Protein AF-A0A7G2K1K6-F1 (afdb_monomer)

Mean predicted aligned error: 8.51 Å

Radius of gyration: 20.24 Å; Cα contacts (8 Å, |Δi|>4): 114; chains: 1; bounding box: 47×34×59 Å

pLDDT: mean 81.49, std 9.62, range [53.06, 93.56]

InterPro domains:
  IPR000274 Adenylate cyclase, class-I [PTHR38760] (1-144)
  IPR060002 Adenylate cyclase, class-I, second domain [PF01295] (1-91)
  IPR060066 Adenylate cyclase, class-I, third domain [PF26690] (98-144)

Foldseek 3Di:
DVVVVVVVCVVVVHDPVNVVVQVCQQVDALQVLVVVVVVVLVVLVVVLVVLVVVCVVVVVPDPVVVVVSVVSVCVSCVLQPDDAVDDNDRDCVRYVDRDAPDWDKDADDPDPPDDGFIFIFRDDPVPVDDDPVRTRDTDRYPHD

Structure (mmCIF, N/CA/C/O backbone):
data_AF-A0A7G2K1K6-F1
#
_entry.id   AF-A0A7G2K1K6-F1
#
loop_
_atom_site.group_PDB
_atom_site.id
_atom_site.type_symbol
_atom_site.label_atom_id
_atom_site.label_alt_id
_atom_site.label_comp_id
_atom_site.label_asym_id
_atom_site.label_entity_id
_atom_site.label_seq_id
_atom_site.pdbx_PDB_ins_code
_atom_site.Cartn_x
_atom_site.Cartn_y
_atom_site.Cartn_z
_atom_site.occupancy
_atom_site.B_iso_or_equiv
_atom_site.auth_seq_id
_atom_site.auth_comp_id
_atom_site.auth_asym_id
_atom_site.auth_atom_id
_atom_site.pdbx_PDB_model_num
ATOM 1 N N . ARG A 1 1 ? -25.237 -14.132 -0.975 1.00 63.19 1 ARG A N 1
ATOM 2 C CA . ARG A 1 1 ? -23.994 -13.482 -0.482 1.00 63.19 1 ARG A CA 1
ATOM 3 C C . ARG A 1 1 ? -23.604 -12.259 -1.319 1.00 63.19 1 ARG A C 1
ATOM 5 O O . ARG A 1 1 ? -23.509 -11.195 -0.736 1.00 63.19 1 ARG A O 1
ATOM 12 N N . ILE A 1 2 ? -23.449 -12.372 -2.646 1.00 77.50 2 ILE A N 1
ATOM 13 C CA . ILE A 1 2 ? -23.072 -11.241 -3.529 1.00 77.50 2 ILE A CA 1
ATOM 14 C C . ILE A 1 2 ? -24.100 -10.099 -3.474 1.00 77.50 2 ILE A C 1
ATOM 16 O O . ILE A 1 2 ? -23.746 -8.984 -3.119 1.00 77.50 2 ILE A O 1
ATOM 20 N N . ARG A 1 3 ? -25.388 -10.418 -3.652 1.00 80.31 3 ARG A N 1
ATOM 21 C CA . ARG A 1 3 ? -26.494 -9.444 -3.599 1.00 80.31 3 ARG A CA 1
ATOM 22 C C . ARG A 1 3 ? -26.581 -8.649 -2.288 1.00 80.31 3 ARG A C 1
ATOM 24 O O . ARG A 1 3 ? -26.998 -7.504 -2.288 1.00 80.31 3 ARG A 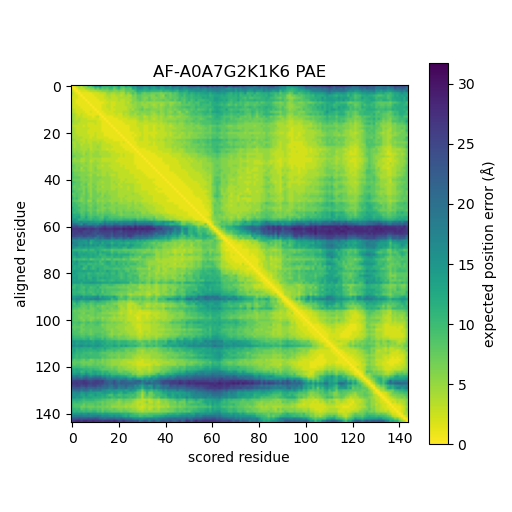O 1
ATOM 31 N N . TYR A 1 4 ? -26.171 -9.251 -1.170 1.00 88.81 4 TYR A N 1
ATOM 32 C CA . TYR A 1 4 ? -26.152 -8.572 0.129 1.00 88.81 4 TYR A CA 1
ATOM 33 C C . TYR A 1 4 ? -24.980 -7.589 0.242 1.00 88.81 4 TYR A C 1
ATOM 35 O O . TYR A 1 4 ? -25.144 -6.499 0.772 1.00 88.81 4 TYR A O 1
ATOM 43 N N . MET A 1 5 ? -23.808 -7.937 -0.304 1.00 86.19 5 MET A N 1
ATOM 44 C CA . MET A 1 5 ? -22.678 -7.002 -0.355 1.00 86.19 5 MET A CA 1
ATOM 45 C C . MET A 1 5 ? -22.938 -5.829 -1.303 1.00 86.19 5 MET A C 1
ATOM 47 O O . MET A 1 5 ? -22.471 -4.732 -1.032 1.00 86.19 5 MET A O 1
ATOM 51 N N . GLU A 1 6 ? -23.691 -6.039 -2.384 1.00 86.94 6 GLU A N 1
ATOM 52 C CA . GLU A 1 6 ? -24.106 -4.957 -3.287 1.00 86.94 6 GLU A CA 1
ATOM 53 C C . GLU A 1 6 ? -25.027 -3.954 -2.586 1.00 86.94 6 GLU A C 1
ATOM 55 O O . GLU A 1 6 ? -24.816 -2.752 -2.720 1.00 86.94 6 GLU A O 1
ATOM 60 N N . ILE A 1 7 ? -25.988 -4.440 -1.791 1.00 90.50 7 ILE A N 1
ATOM 61 C CA . ILE A 1 7 ? -26.863 -3.586 -0.974 1.00 90.50 7 ILE A CA 1
ATOM 62 C C . ILE A 1 7 ? -26.030 -2.778 0.028 1.00 90.50 7 ILE A C 1
ATOM 64 O O . ILE A 1 7 ? -26.131 -1.556 0.052 1.00 90.50 7 ILE A O 1
ATOM 68 N N . LEU A 1 8 ? -25.141 -3.430 0.787 1.00 91.81 8 LEU A N 1
ATOM 69 C CA . LEU A 1 8 ? -24.273 -2.731 1.744 1.00 91.81 8 LEU A CA 1
ATOM 70 C C . LEU A 1 8 ? -23.366 -1.694 1.070 1.00 91.81 8 LEU A C 1
ATOM 72 O O . LEU A 1 8 ? -23.187 -0.600 1.593 1.00 91.81 8 LEU A O 1
ATOM 76 N N . ALA A 1 9 ? -22.804 -2.010 -0.1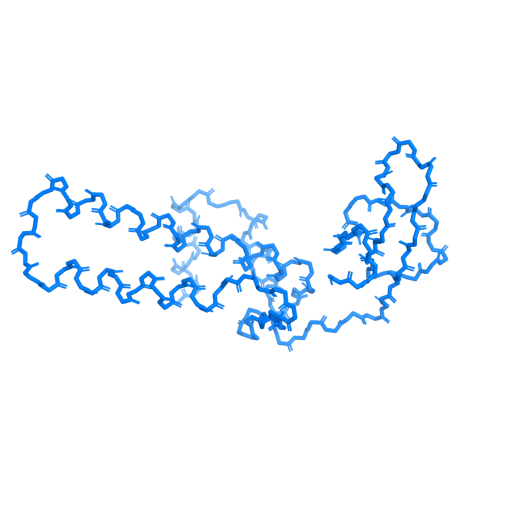00 1.00 91.00 9 ALA A N 1
ATOM 77 C CA . ALA A 1 9 ? -21.971 -1.067 -0.841 1.00 91.00 9 ALA A CA 1
ATOM 78 C C . ALA A 1 9 ? -22.765 0.177 -1.273 1.00 91.00 9 ALA A C 1
ATOM 80 O O . ALA A 1 9 ? -22.235 1.286 -1.221 1.00 91.00 9 ALA A O 1
ATOM 81 N N . GLN A 1 10 ? -24.036 0.008 -1.653 1.00 89.94 10 GLN A N 1
ATOM 82 C CA . GLN A 1 10 ? -24.931 1.129 -1.947 1.00 89.94 10 GLN A CA 1
ATOM 83 C C . GLN A 1 10 ? -25.258 1.942 -0.690 1.00 89.94 10 GL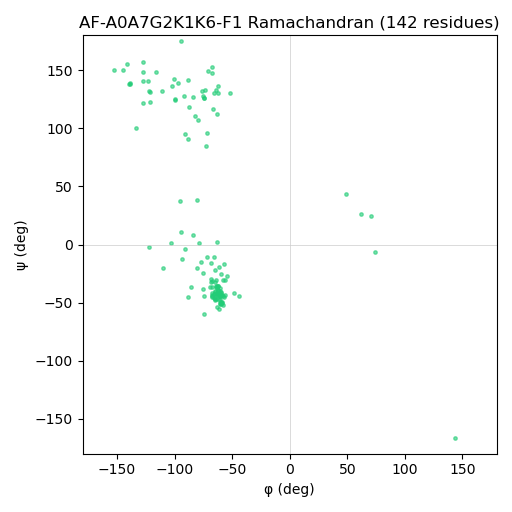N A C 1
ATOM 85 O O . GLN A 1 10 ? -25.171 3.166 -0.729 1.00 89.94 10 GLN A O 1
ATOM 90 N N . GLU A 1 11 ? -25.568 1.284 0.430 1.00 93.56 11 GLU A N 1
ATOM 91 C CA . GLU A 1 11 ? -25.843 1.949 1.713 1.00 93.56 11 GLU A CA 1
ATOM 92 C C . GLU A 1 11 ? -24.635 2.742 2.237 1.00 93.56 11 GLU A C 1
ATOM 94 O O . GLU A 1 11 ? -24.796 3.827 2.792 1.00 93.56 11 GLU A O 1
ATOM 99 N N . TRP A 1 12 ? -23.414 2.250 2.013 1.00 92.00 12 TRP A N 1
ATOM 100 C CA . TRP A 1 12 ? -22.171 2.959 2.340 1.00 92.00 12 TRP A CA 1
ATOM 101 C C . TRP A 1 12 ? -21.789 4.046 1.327 1.00 92.00 12 TRP A C 1
ATOM 103 O O . TRP A 1 12 ? -20.744 4.681 1.478 1.00 92.00 12 TRP A O 1
ATOM 113 N N . GLY A 1 13 ? -22.605 4.267 0.292 1.00 93.38 13 GLY A N 1
ATOM 114 C CA . GLY A 1 13 ? -22.387 5.309 -0.710 1.00 93.38 13 GLY A CA 1
ATOM 115 C C . GLY A 1 13 ? -21.214 5.033 -1.652 1.00 93.38 13 GLY A C 1
ATOM 116 O O . GLY A 1 13 ? -20.624 5.968 -2.194 1.00 93.38 13 GLY A O 1
ATOM 117 N N . TRP A 1 14 ? -20.828 3.770 -1.847 1.00 93.38 14 TRP A N 1
ATOM 118 C CA . TRP A 1 14 ? -19.743 3.437 -2.766 1.00 93.38 14 TRP A CA 1
ATOM 119 C C . TRP A 1 14 ? -20.196 3.592 -4.215 1.00 93.38 14 TRP A C 1
ATOM 121 O O . TRP A 1 14 ? -21.244 3.089 -4.621 1.00 93.38 14 TRP A O 1
ATOM 131 N N . SER A 1 15 ? -19.368 4.249 -5.029 1.00 93.06 15 SER A N 1
ATOM 132 C CA . SER A 1 15 ? -19.635 4.365 -6.461 1.00 93.06 15 SER A CA 1
ATOM 133 C C . SER A 1 15 ? -19.513 3.006 -7.159 1.00 93.06 15 SER A C 1
ATOM 135 O O . SER A 1 15 ? -18.741 2.127 -6.756 1.00 93.06 15 SER A O 1
ATOM 137 N N . ALA A 1 16 ? -20.235 2.846 -8.270 1.00 89.62 16 ALA A N 1
ATOM 138 C CA . ALA A 1 16 ? -20.123 1.658 -9.117 1.00 89.62 16 ALA A CA 1
ATOM 139 C C . ALA A 1 16 ? -18.683 1.436 -9.622 1.00 89.62 16 ALA A C 1
ATOM 141 O O . ALA A 1 16 ? -18.250 0.297 -9.800 1.00 89.62 16 ALA A O 1
ATOM 142 N N . GLU A 1 17 ? -17.923 2.515 -9.815 1.00 91.00 17 GLU A N 1
ATOM 143 C CA . GLU A 1 17 ? -16.511 2.483 -10.204 1.00 91.00 17 GLU A CA 1
ATOM 144 C C . GLU A 1 17 ? -15.638 1.873 -9.106 1.00 91.00 17 GLU A C 1
ATOM 146 O O . GLU A 1 17 ? -14.844 0.975 -9.395 1.00 91.00 17 GLU A O 1
ATOM 151 N N . THR A 1 18 ? -15.838 2.283 -7.849 1.00 90.00 18 THR A N 1
ATOM 152 C CA . THR A 1 18 ? -15.151 1.710 -6.684 1.00 90.00 18 THR A CA 1
ATOM 153 C C . THR A 1 18 ? -15.454 0.224 -6.561 1.00 90.00 18 THR A C 1
ATOM 155 O O . THR A 1 18 ? -14.535 -0.589 -6.486 1.00 90.00 18 THR A O 1
ATOM 158 N N . VAL A 1 19 ? -16.730 -0.166 -6.629 1.00 90.81 19 VAL A N 1
ATOM 159 C CA . VAL A 1 19 ? -17.128 -1.582 -6.553 1.00 90.81 19 VAL A CA 1
ATOM 160 C C . VAL A 1 19 ? -16.500 -2.389 -7.693 1.00 90.81 19 VAL A C 1
ATOM 162 O O . VAL A 1 19 ? -15.933 -3.458 -7.466 1.00 90.81 19 VAL A O 1
ATOM 165 N N . LYS A 1 20 ? -16.518 -1.864 -8.923 1.00 91.00 20 LYS A N 1
ATOM 166 C CA . LYS A 1 20 ? -15.885 -2.504 -10.085 1.00 91.00 20 LYS A CA 1
ATOM 167 C C . LYS A 1 20 ? -14.370 -2.640 -9.916 1.00 91.00 20 LYS A C 1
ATOM 169 O O . LYS A 1 20 ? -13.812 -3.666 -10.306 1.00 91.00 20 LYS A O 1
ATOM 174 N N . HIS A 1 21 ? -13.702 -1.636 -9.352 1.00 90.00 21 HIS A N 1
ATOM 175 C CA . HIS A 1 21 ? -12.271 -1.679 -9.056 1.00 90.00 21 HIS A CA 1
ATOM 176 C C . HIS A 1 21 ? -11.943 -2.738 -7.992 1.00 90.00 21 HIS A C 1
ATOM 178 O O . HIS A 1 21 ? -11.049 -3.558 -8.206 1.00 90.00 21 HIS A O 1
ATOM 184 N N . LEU A 1 22 ? -12.705 -2.778 -6.895 1.00 88.94 22 LEU A N 1
ATOM 185 C CA . LEU A 1 22 ? -12.562 -3.760 -5.814 1.00 88.94 22 LEU A CA 1
ATOM 186 C C . LEU A 1 22 ? -12.859 -5.189 -6.280 1.00 88.94 22 LEU A C 1
ATOM 188 O O . LEU A 1 22 ? -12.159 -6.120 -5.899 1.00 88.94 22 LEU A O 1
ATOM 192 N N . ASN A 1 23 ? -13.819 -5.387 -7.181 1.00 90.25 23 ASN A N 1
ATOM 193 C CA . ASN A 1 23 ? -14.076 -6.706 -7.768 1.00 90.25 23 ASN A CA 1
ATOM 194 C C . ASN A 1 23 ? -12.903 -7.217 -8.623 1.00 90.25 23 ASN A C 1
ATOM 196 O O . ASN A 1 23 ? -12.752 -8.424 -8.807 1.00 90.25 23 ASN A O 1
ATOM 200 N N . LYS A 1 24 ? -12.029 -6.325 -9.106 1.00 90.56 24 LYS A N 1
ATOM 201 C CA . LYS A 1 24 ? -10.791 -6.689 -9.811 1.00 90.56 24 LYS A CA 1
ATOM 202 C C . LYS A 1 24 ? -9.621 -7.001 -8.873 1.00 90.56 24 LYS A C 1
ATOM 204 O O . LYS A 1 24 ? -8.518 -7.217 -9.372 1.00 90.56 24 LYS A O 1
ATOM 209 N N . ARG A 1 25 ? -9.844 -7.084 -7.555 1.00 89.81 25 ARG A N 1
ATOM 210 C CA . ARG A 1 25 ? -8.817 -7.395 -6.545 1.00 89.81 25 ARG A CA 1
ATOM 211 C C . ARG A 1 25 ? -7.871 -8.549 -6.920 1.00 89.81 25 ARG A C 1
ATOM 213 O O . ARG A 1 25 ? -6.666 -8.357 -6.786 1.00 89.81 25 ARG A O 1
ATOM 220 N N . PRO A 1 26 ? -8.335 -9.702 -7.454 1.00 88.31 26 PRO A N 1
ATOM 221 C CA . PRO A 1 26 ? -7.434 -10.796 -7.845 1.00 88.31 26 PRO A CA 1
ATOM 222 C C . PRO A 1 26 ? -6.419 -10.436 -8.942 1.00 88.31 26 PRO A C 1
ATOM 224 O O . PRO A 1 26 ? -5.423 -11.134 -9.105 1.00 88.31 26 PRO A O 1
ATOM 227 N N . PHE A 1 27 ? -6.676 -9.367 -9.698 1.00 88.62 27 PHE A N 1
ATOM 228 C CA . PHE A 1 27 ? -5.829 -8.876 -10.786 1.00 88.62 27 PHE A CA 1
ATOM 229 C C . PHE A 1 27 ? -5.006 -7.648 -10.390 1.00 88.62 27 PHE A C 1
ATOM 231 O O . PHE A 1 27 ? -4.293 -7.092 -11.227 1.00 88.62 27 PHE A O 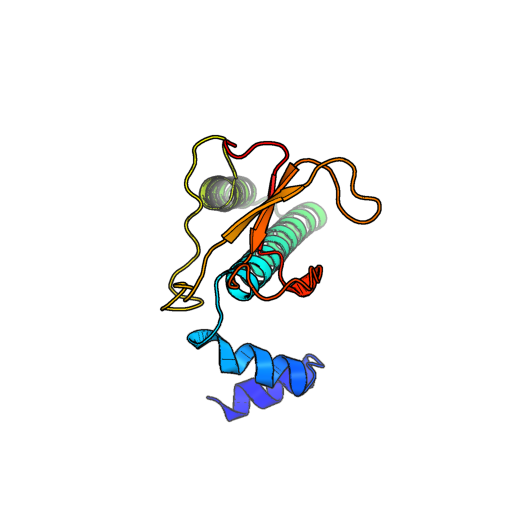1
ATOM 238 N N . TRP A 1 28 ? -5.112 -7.185 -9.142 1.00 90.62 28 TRP A N 1
ATOM 239 C CA . TRP A 1 28 ? -4.328 -6.050 -8.680 1.00 90.62 28 TRP A CA 1
ATOM 240 C C . TRP A 1 28 ? -2.838 -6.376 -8.696 1.00 90.62 28 TRP A C 1
ATOM 242 O O . TRP A 1 28 ? -2.401 -7.420 -8.204 1.00 90.62 28 TRP A O 1
ATOM 252 N N . LYS A 1 29 ? -2.074 -5.439 -9.256 1.00 89.44 29 LYS A N 1
ATOM 253 C CA . LYS A 1 29 ? -0.614 -5.454 -9.288 1.00 89.44 29 LYS A CA 1
ATOM 254 C C . LYS A 1 29 ? -0.024 -4.666 -8.126 1.00 89.44 29 LYS A C 1
ATOM 256 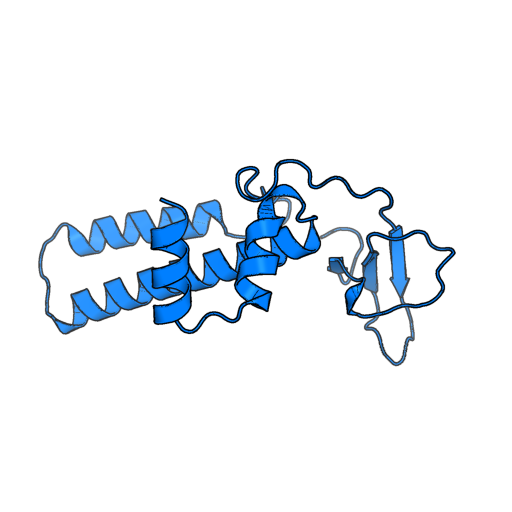O O . LYS A 1 29 ? -0.762 -4.056 -7.350 1.00 89.44 29 LYS A O 1
ATOM 261 N N . ILE A 1 30 ? 1.303 -4.694 -8.006 1.00 87.31 30 ILE A N 1
ATOM 262 C CA . ILE A 1 30 ? 2.041 -4.234 -6.824 1.00 87.31 30 ILE A CA 1
ATOM 263 C C . ILE A 1 30 ? 1.597 -2.852 -6.338 1.00 87.31 30 ILE A C 1
ATOM 265 O O . ILE A 1 30 ? 1.385 -2.671 -5.145 1.00 87.31 30 ILE A O 1
ATOM 269 N N . LYS A 1 31 ? 1.368 -1.908 -7.257 1.00 86.88 31 LYS A N 1
ATOM 270 C CA . LYS A 1 31 ? 0.926 -0.552 -6.927 1.00 86.88 31 LYS A CA 1
ATOM 271 C C . LYS A 1 31 ? -0.436 -0.531 -6.227 1.00 86.88 31 LYS A C 1
ATOM 273 O O . LYS A 1 31 ? -0.539 -0.041 -5.109 1.00 86.88 31 LYS A O 1
ATOM 278 N N . ALA A 1 32 ? -1.457 -1.121 -6.848 1.00 87.38 32 ALA A N 1
ATOM 279 C CA . ALA A 1 32 ? -2.802 -1.176 -6.276 1.00 87.38 32 ALA A CA 1
ATOM 280 C C . ALA A 1 32 ? -2.823 -1.959 -4.954 1.00 87.38 32 ALA A C 1
ATOM 282 O O . ALA A 1 32 ? -3.551 -1.601 -4.031 1.00 87.38 32 ALA A O 1
ATOM 283 N N . VAL A 1 33 ? -2.009 -3.013 -4.837 1.00 89.12 33 VAL A N 1
ATOM 284 C CA . VAL A 1 33 ? -1.892 -3.785 -3.594 1.00 89.12 33 VAL A CA 1
ATOM 285 C C . VAL A 1 33 ? -1.237 -2.968 -2.483 1.00 89.12 33 VAL A C 1
ATOM 287 O O . VAL A 1 33 ? -1.754 -2.998 -1.371 1.00 89.12 33 VAL A O 1
ATOM 290 N N . LYS A 1 34 ? -0.165 -2.216 -2.769 1.00 86.31 34 LYS A N 1
ATOM 291 C CA . LYS A 1 34 ? 0.470 -1.300 -1.807 1.00 86.31 34 LYS A CA 1
ATOM 292 C C . LYS A 1 34 ? -0.511 -0.225 -1.333 1.00 86.31 34 LYS A C 1
ATOM 294 O O . LYS A 1 34 ? -0.747 -0.106 -0.139 1.00 86.31 34 LYS A O 1
ATOM 299 N N . GLU A 1 35 ? -1.172 0.467 -2.260 1.00 86.00 35 GLU A N 1
ATOM 300 C CA . GLU A 1 35 ? -2.154 1.509 -1.927 1.00 86.00 35 GLU A CA 1
ATOM 301 C C . GLU A 1 35 ? -3.296 0.968 -1.050 1.00 86.00 35 GLU A C 1
ATOM 303 O O . GLU A 1 35 ? -3.670 1.575 -0.045 1.00 86.00 35 GLU A O 1
ATOM 308 N N . ASN A 1 36 ? -3.840 -0.206 -1.389 1.00 87.00 36 ASN A N 1
ATOM 309 C CA . ASN A 1 36 ? -4.893 -0.828 -0.587 1.00 87.00 36 ASN A CA 1
ATOM 310 C C . ASN A 1 36 ? -4.382 -1.334 0.766 1.00 87.00 36 ASN A C 1
ATOM 312 O O . ASN A 1 36 ? -5.101 -1.224 1.758 1.00 87.00 36 ASN A O 1
ATOM 316 N N . HIS A 1 37 ? -3.159 -1.864 0.826 1.00 85.00 37 HIS A N 1
ATOM 317 C CA . HIS A 1 37 ? -2.525 -2.260 2.079 1.00 85.00 37 HIS A CA 1
ATOM 318 C C . HIS A 1 37 ? -2.408 -1.063 3.029 1.00 85.00 37 HIS A C 1
ATOM 320 O O . HIS A 1 37 ? -2.886 -1.140 4.160 1.00 85.00 37 HIS A O 1
ATOM 326 N N . ASP A 1 38 ? -1.893 0.067 2.545 1.00 83.94 38 ASP A N 1
ATOM 327 C CA . ASP A 1 38 ? -1.750 1.296 3.329 1.00 83.94 38 ASP A CA 1
ATOM 328 C C . ASP A 1 38 ? -3.101 1.839 3.804 1.00 83.94 38 ASP A C 1
ATOM 330 O O . ASP A 1 38 ? -3.235 2.305 4.938 1.00 83.94 38 ASP A O 1
ATOM 334 N N . ASN A 1 39 ? -4.135 1.763 2.963 1.00 85.62 39 ASN A N 1
ATOM 335 C CA . ASN A 1 39 ? -5.484 2.185 3.338 1.00 85.62 39 ASN A CA 1
ATOM 336 C C . ASN A 1 39 ? -6.076 1.301 4.441 1.00 85.62 39 ASN A C 1
ATOM 338 O O . ASN A 1 39 ? -6.647 1.819 5.403 1.00 85.62 39 ASN A O 1
ATOM 342 N N . ILE A 1 40 ? -5.898 -0.020 4.344 1.00 84.19 40 ILE A N 1
ATOM 343 C CA . ILE A 1 40 ? -6.306 -0.959 5.396 1.00 84.19 40 ILE A CA 1
ATOM 344 C C . ILE A 1 40 ? -5.545 -0.656 6.690 1.00 84.19 40 ILE A C 1
ATOM 346 O O . ILE A 1 40 ? -6.160 -0.617 7.755 1.00 84.19 40 ILE A O 1
ATOM 350 N N .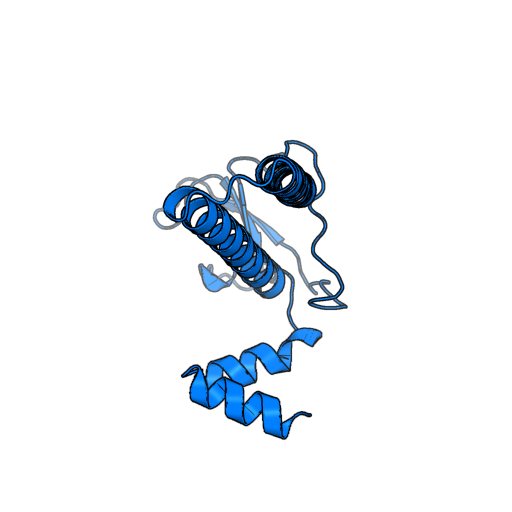 MET A 1 41 ? -4.240 -0.375 6.609 1.00 82.62 41 MET A N 1
ATOM 351 C CA . MET A 1 41 ? -3.438 0.004 7.774 1.00 82.62 41 MET A CA 1
ATOM 352 C C . MET A 1 41 ? -3.963 1.257 8.454 1.00 82.62 41 MET A C 1
ATOM 354 O O . MET A 1 41 ? -4.223 1.248 9.658 1.00 82.62 41 MET A O 1
ATOM 358 N N . LYS A 1 42 ? -4.189 2.321 7.682 1.00 84.81 42 LYS A N 1
ATOM 359 C CA . LYS A 1 42 ? -4.759 3.571 8.195 1.00 84.81 42 LYS A CA 1
ATOM 360 C C . LYS A 1 42 ? -6.100 3.326 8.877 1.00 84.81 42 LYS A C 1
ATOM 362 O O . LYS A 1 42 ? -6.325 3.841 9.970 1.00 84.81 42 LYS A O 1
ATOM 367 N N . PHE A 1 43 ? -6.966 2.511 8.275 1.00 85.88 43 PHE A N 1
ATOM 368 C CA . PHE A 1 43 ? -8.272 2.197 8.844 1.00 85.88 43 PHE A CA 1
ATOM 369 C C . PHE A 1 43 ? -8.177 1.376 10.136 1.00 85.88 43 PHE A C 1
ATOM 371 O O . PHE A 1 43 ? -8.882 1.678 11.100 1.00 85.88 43 PHE A O 1
ATOM 378 N N . LEU A 1 44 ? -7.294 0.375 10.200 1.00 83.50 44 LEU A N 1
ATOM 379 C CA . LEU A 1 44 ? -7.063 -0.420 11.411 1.00 83.50 44 LEU A CA 1
ATOM 380 C C . LEU A 1 44 ? -6.525 0.448 12.551 1.00 83.50 44 LEU A C 1
ATOM 382 O O . LEU A 1 44 ? -7.029 0.375 13.671 1.00 83.50 44 LEU A O 1
ATOM 386 N N . MET A 1 45 ? -5.559 1.318 12.253 1.00 83.56 45 MET A N 1
ATOM 387 C CA . MET A 1 45 ? -4.993 2.254 13.224 1.00 83.56 45 MET A CA 1
ATOM 388 C C . MET A 1 45 ? -6.026 3.277 13.709 1.00 83.56 45 MET A C 1
ATOM 390 O O . MET A 1 45 ? -6.090 3.563 14.906 1.00 83.56 45 MET A O 1
ATOM 394 N N . LEU A 1 46 ? -6.874 3.791 12.813 1.00 86.00 46 LEU A N 1
ATOM 395 C CA . LEU A 1 46 ? -7.982 4.675 13.178 1.00 86.00 46 LEU A CA 1
ATOM 396 C C . LEU A 1 46 ? -9.016 3.959 14.057 1.00 86.00 46 LEU A C 1
ATOM 398 O O . LEU A 1 46 ? -9.407 4.483 15.096 1.00 86.00 46 LEU A O 1
ATOM 402 N N . SER A 1 47 ? -9.423 2.747 13.674 1.00 84.31 47 SER A N 1
ATOM 403 C CA . SER A 1 47 ? -10.369 1.925 14.441 1.00 84.31 47 SER A CA 1
ATOM 404 C C . SER A 1 47 ? -9.842 1.644 15.847 1.00 84.31 47 SER A C 1
ATOM 406 O O . SER A 1 47 ? -10.570 1.789 16.828 1.00 84.31 47 SER A O 1
ATOM 408 N N . TYR A 1 48 ? -8.554 1.313 15.952 1.00 83.25 48 TYR A N 1
ATOM 409 C CA . TYR A 1 48 ? -7.864 1.150 17.225 1.00 83.25 48 TYR A CA 1
ATOM 410 C C . TYR A 1 48 ? -7.909 2.433 18.062 1.00 83.25 48 TYR A C 1
ATOM 412 O O . TYR A 1 48 ? -8.318 2.398 19.222 1.00 83.25 48 TYR A O 1
ATOM 420 N N . ARG A 1 49 ? -7.538 3.580 17.479 1.00 83.12 49 ARG A N 1
ATOM 421 C CA . ARG A 1 49 ? -7.561 4.870 18.179 1.00 83.12 49 ARG A CA 1
ATOM 422 C C . ARG A 1 49 ? -8.957 5.193 18.714 1.00 83.12 49 ARG A C 1
ATOM 424 O O . ARG A 1 49 ? -9.081 5.551 19.883 1.00 83.12 49 ARG A O 1
ATOM 431 N N . ASN A 1 50 ? -9.990 4.998 17.897 1.00 85.75 50 ASN A N 1
ATOM 432 C CA . ASN A 1 50 ? -11.380 5.227 18.287 1.00 85.75 50 ASN A CA 1
ATOM 433 C C . ASN A 1 50 ? -11.798 4.327 19.457 1.00 85.75 50 ASN A C 1
ATOM 435 O O . ASN A 1 50 ? -12.451 4.794 20.387 1.00 85.75 50 ASN A O 1
ATOM 439 N N . LEU A 1 51 ? -11.389 3.054 19.448 1.00 81.75 51 LEU A N 1
ATOM 440 C CA . LEU A 1 51 ? -11.672 2.120 20.540 1.00 81.75 51 LEU A CA 1
ATOM 441 C C . LEU A 1 51 ? -11.010 2.566 21.853 1.00 81.75 51 LEU A C 1
ATOM 443 O O . LEU A 1 51 ? -11.640 2.529 22.912 1.00 81.75 51 LEU A O 1
ATOM 447 N N . VAL A 1 52 ? -9.761 3.036 21.784 1.00 79.94 52 VAL A N 1
ATOM 448 C CA . VAL A 1 52 ? -9.032 3.562 22.948 1.00 79.94 52 VAL A CA 1
ATOM 449 C C . VAL A 1 52 ? -9.681 4.827 23.497 1.00 79.94 52 VAL A C 1
ATOM 451 O O . VAL A 1 52 ? -9.853 4.955 24.710 1.00 79.94 52 VAL A O 1
ATOM 454 N N . GLU A 1 53 ? -10.049 5.764 22.625 1.00 83.44 53 GLU A N 1
ATOM 455 C CA . GLU A 1 53 ? -10.722 7.005 23.018 1.00 83.44 53 GLU A CA 1
ATOM 456 C C . GLU A 1 53 ? -12.096 6.723 23.642 1.00 83.44 53 GLU A C 1
ATOM 458 O O . GLU A 1 53 ? -12.415 7.281 24.693 1.00 83.44 53 GLU A O 1
ATOM 463 N N . PHE A 1 54 ? -12.871 5.799 23.066 1.00 84.50 54 PHE A N 1
ATOM 464 C CA . PHE A 1 54 ? -14.156 5.361 23.610 1.00 84.50 54 PHE A CA 1
ATOM 465 C C . PHE A 1 54 ? -14.013 4.763 25.016 1.00 84.50 54 PHE A C 1
ATOM 467 O O . PHE A 1 54 ? -14.706 5.190 25.943 1.00 84.50 54 PHE A O 1
ATOM 474 N N . ALA A 1 55 ? -13.079 3.825 25.206 1.00 79.69 55 ALA A N 1
ATOM 475 C CA . ALA A 1 55 ? -12.853 3.187 26.501 1.00 79.69 55 ALA A CA 1
ATOM 476 C C . ALA A 1 55 ? -12.441 4.196 27.586 1.00 79.69 55 ALA A C 1
ATOM 478 O O . ALA A 1 55 ? -12.9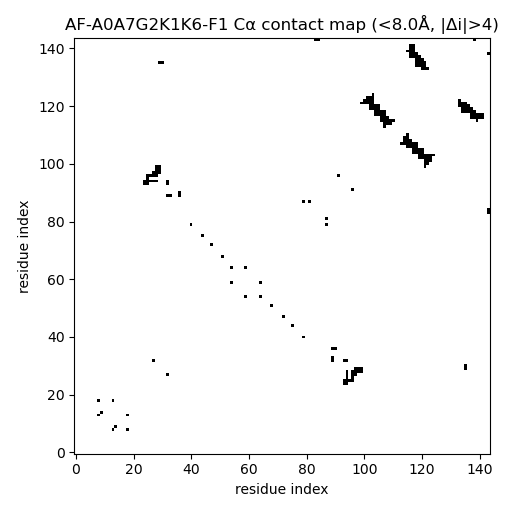19 4.117 28.720 1.00 79.69 55 ALA A O 1
ATOM 479 N N . ARG A 1 56 ? -11.597 5.176 27.227 1.00 78.75 56 ARG A N 1
ATOM 480 C CA . ARG A 1 56 ? -11.199 6.272 28.124 1.00 78.75 56 ARG A CA 1
ATOM 481 C C . ARG A 1 56 ? -12.379 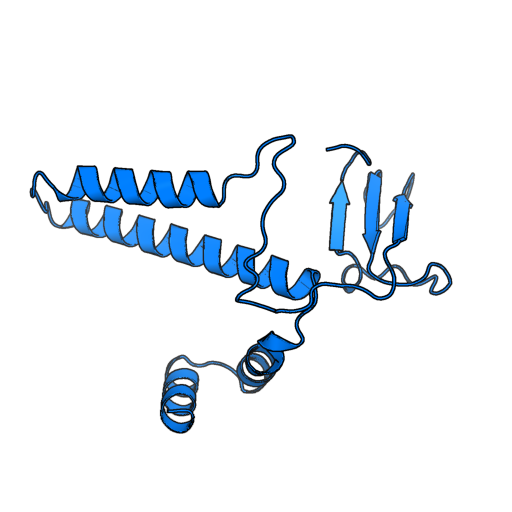7.171 28.482 1.00 78.75 56 ARG A C 1
ATOM 483 O O . ARG A 1 56 ? -12.575 7.452 29.659 1.00 78.75 56 ARG A O 1
ATOM 490 N N . LYS A 1 57 ? -13.167 7.598 27.488 1.00 85.31 57 LYS A N 1
ATOM 491 C CA . LYS A 1 57 ? -14.317 8.499 27.674 1.00 85.31 57 LYS A CA 1
ATOM 492 C C . LYS A 1 57 ? -15.384 7.905 28.594 1.00 85.31 57 LYS A C 1
ATOM 494 O O . LYS A 1 57 ? -15.995 8.633 29.365 1.00 85.31 57 LYS A O 1
ATOM 499 N N . HIS A 1 58 ? -15.610 6.599 28.503 1.00 84.19 58 HIS A N 1
ATOM 500 C CA . HIS A 1 58 ? -16.628 5.905 29.290 1.00 84.19 58 HIS A CA 1
ATOM 501 C C . HIS A 1 58 ? -16.095 5.285 30.585 1.00 84.19 58 HIS A C 1
ATOM 503 O O . HIS A 1 58 ? -16.820 4.522 31.215 1.00 84.19 58 HIS A O 1
ATOM 509 N N . HIS A 1 59 ? -14.856 5.604 30.987 1.00 74.31 59 HIS A N 1
ATOM 510 C CA . HIS A 1 59 ? -14.251 5.090 32.218 1.00 74.31 59 HIS A CA 1
ATOM 511 C C . HIS A 1 59 ? -14.395 3.563 32.340 1.00 74.31 59 HIS A C 1
ATOM 513 O O . HIS A 1 59 ? -14.750 3.036 33.393 1.00 74.31 59 HIS A O 1
ATOM 519 N N . ILE A 1 60 ? -14.163 2.832 31.241 1.00 71.62 60 ILE A N 1
ATOM 520 C CA . ILE A 1 60 ? -14.267 1.368 31.237 1.00 71.62 60 ILE A CA 1
ATOM 521 C C . ILE A 1 60 ? -13.060 0.811 32.005 1.00 71.62 60 ILE A C 1
ATOM 523 O O . ILE A 1 60 ? -12.026 0.474 31.434 1.00 71.62 60 ILE A O 1
ATOM 527 N N . HIS A 1 61 ? -13.192 0.745 33.330 1.00 56.91 61 HIS A N 1
ATOM 528 C CA . HIS A 1 61 ? -12.173 0.315 34.289 1.00 56.91 61 HIS A CA 1
ATOM 529 C C . HIS A 1 61 ? -12.061 -1.213 34.402 1.00 56.91 61 HIS A C 1
ATOM 531 O O . HIS A 1 61 ? -11.850 -1.740 35.493 1.00 56.91 61 HIS A O 1
ATOM 537 N N . SER A 1 62 ? -12.190 -1.961 33.301 1.00 56.28 62 SER A N 1
ATOM 538 C CA . SER A 1 62 ? -11.764 -3.362 33.362 1.00 56.28 62 SER A CA 1
ATOM 539 C C . SER A 1 62 ? -10.234 -3.385 33.331 1.00 56.28 62 SER A C 1
ATOM 541 O O . SER A 1 62 ? -9.621 -2.777 32.453 1.00 56.28 62 SER A O 1
ATOM 543 N N . SER A 1 63 ? -9.603 -4.068 34.285 1.00 55.09 63 SER A N 1
ATOM 544 C CA . SER A 1 63 ? -8.143 -4.259 34.338 1.00 55.09 63 SER A CA 1
ATOM 545 C C . SER A 1 63 ? -7.575 -4.929 33.077 1.00 55.09 63 SER A C 1
ATOM 547 O O . SER A 1 63 ? -6.378 -4.847 32.818 1.00 55.09 63 SER A O 1
ATOM 549 N N . VAL A 1 64 ? -8.447 -5.546 32.276 1.00 56.69 64 VAL A N 1
ATOM 550 C CA . VAL A 1 64 ? -8.138 -6.301 31.059 1.00 56.69 64 VAL A CA 1
ATOM 551 C C . VAL A 1 64 ? -8.056 -5.392 29.820 1.00 56.69 64 VAL A C 1
ATOM 553 O O . VAL A 1 64 ? -7.172 -5.564 28.983 1.00 56.69 64 VAL A O 1
ATOM 556 N N . VAL A 1 65 ? -8.899 -4.354 29.723 1.00 65.00 65 VAL A N 1
ATOM 557 C CA . VAL A 1 65 ? -8.989 -3.478 28.533 1.00 65.00 65 VAL A CA 1
ATOM 558 C C . VAL A 1 65 ? -7.673 -2.750 28.215 1.00 65.00 65 VAL A C 1
ATOM 560 O O . VAL A 1 65 ? -7.251 -2.799 27.061 1.00 65.00 65 VAL A O 1
ATOM 563 N N . PRO A 1 66 ? -6.960 -2.113 29.166 1.00 66.62 66 PRO A N 1
ATOM 564 C CA . PRO A 1 66 ? -5.694 -1.445 28.855 1.00 66.62 66 PRO A CA 1
ATOM 565 C C . PRO A 1 66 ? -4.602 -2.408 28.370 1.00 66.62 66 PRO A C 1
ATOM 567 O O . PRO A 1 66 ? -3.798 -2.048 27.509 1.00 66.62 66 PRO A O 1
ATOM 570 N N . GLN A 1 67 ? -4.564 -3.630 28.908 1.00 73.56 67 GLN A N 1
ATOM 571 C CA . GLN A 1 67 ? -3.564 -4.631 28.541 1.00 73.56 67 GLN A CA 1
ATOM 572 C C . GLN A 1 67 ? -3.846 -5.229 27.159 1.00 73.56 67 GLN A C 1
ATOM 574 O O . GLN A 1 67 ? -2.935 -5.295 26.334 1.00 73.56 67 GLN A O 1
ATOM 579 N N . ASP A 1 68 ? -5.097 -5.579 26.866 1.00 76.25 68 ASP A N 1
ATOM 580 C CA . ASP A 1 68 ? -5.497 -6.127 25.566 1.00 76.25 68 ASP A CA 1
ATOM 581 C C . ASP A 1 68 ? -5.311 -5.115 24.435 1.00 76.25 68 ASP A C 1
ATOM 583 O O . ASP A 1 68 ? -4.795 -5.449 23.366 1.00 76.25 68 ASP A O 1
ATOM 587 N N . ILE A 1 69 ? -5.646 -3.850 24.695 1.00 75.00 69 ILE A N 1
ATOM 588 C CA . ILE A 1 69 ? -5.387 -2.728 23.790 1.00 75.00 69 ILE A CA 1
ATOM 589 C C . ILE A 1 69 ? -3.884 -2.579 23.518 1.00 75.00 69 ILE A C 1
ATOM 591 O O . ILE A 1 69 ? -3.483 -2.410 22.367 1.00 75.00 69 ILE A O 1
ATOM 595 N N . ASN A 1 70 ? -3.035 -2.696 24.543 1.00 75.25 70 ASN A N 1
ATOM 596 C CA . ASN A 1 70 ? -1.580 -2.643 24.378 1.00 75.25 70 ASN A CA 1
ATOM 597 C C . ASN A 1 70 ? -1.016 -3.842 23.601 1.00 75.25 70 ASN A C 1
ATOM 599 O O . ASN A 1 70 ? -0.076 -3.689 22.821 1.00 75.25 70 ASN A O 1
ATOM 603 N N . ILE A 1 71 ? -1.564 -5.043 23.792 1.00 83.25 71 ILE A N 1
ATOM 604 C CA . ILE A 1 71 ? -1.156 -6.224 23.021 1.00 83.25 71 ILE A CA 1
ATOM 605 C C . ILE A 1 71 ? -1.574 -6.061 21.558 1.00 83.25 71 ILE A C 1
ATOM 607 O O . ILE A 1 71 ? -0.774 -6.324 20.659 1.00 83.25 71 ILE A O 1
ATOM 611 N N . LEU A 1 72 ? -2.806 -5.612 21.311 1.00 80.00 72 LEU A N 1
ATOM 612 C CA . LEU A 1 72 ? -3.317 -5.373 19.965 1.00 80.00 72 LEU A CA 1
ATOM 613 C C . LEU A 1 72 ? -2.491 -4.309 19.238 1.00 80.00 72 LEU A C 1
ATOM 615 O O . LEU A 1 72 ? -2.111 -4.526 18.089 1.00 80.00 72 LEU A O 1
ATOM 619 N N . SER A 1 73 ? -2.161 -3.203 19.909 1.00 77.12 73 SER A N 1
ATOM 620 C CA . SER A 1 73 ? -1.341 -2.145 19.319 1.00 77.12 73 SER A CA 1
ATOM 621 C C . SER A 1 73 ? 0.042 -2.660 18.950 1.00 77.12 73 SER A C 1
ATOM 623 O O . SER A 1 73 ? 0.456 -2.490 17.810 1.00 77.12 73 SER A O 1
ATOM 625 N N . ARG A 1 74 ? 0.724 -3.383 19.845 1.00 83.44 74 ARG A N 1
ATOM 626 C CA . ARG A 1 74 ? 2.025 -3.996 19.541 1.00 83.44 74 ARG A CA 1
ATOM 627 C C . ARG A 1 74 ? 1.942 -4.977 18.379 1.00 83.44 74 ARG A C 1
ATOM 629 O O . ARG A 1 74 ? 2.804 -4.942 17.514 1.00 83.44 74 ARG A O 1
ATOM 636 N N . LYS A 1 75 ? 0.899 -5.812 18.311 1.00 85.00 75 LYS A N 1
ATOM 637 C CA . LYS A 1 75 ? 0.695 -6.727 17.175 1.00 85.00 75 LYS A CA 1
ATOM 638 C C . LYS A 1 75 ? 0.530 -5.971 15.857 1.00 85.00 75 LYS A C 1
ATOM 640 O O . LYS A 1 75 ? 1.147 -6.366 14.873 1.00 85.00 75 LYS A O 1
ATOM 645 N N . LEU A 1 76 ? -0.262 -4.896 15.842 1.00 78.62 76 LEU A N 1
ATOM 646 C CA . LEU A 1 76 ? -0.425 -4.035 14.668 1.00 78.62 76 LEU A CA 1
ATOM 647 C C . LEU A 1 76 ? 0.907 -3.368 14.298 1.00 78.62 76 LEU A C 1
ATOM 649 O O . LEU A 1 76 ? 1.383 -3.537 13.182 1.00 78.62 76 LEU A O 1
ATOM 653 N N . TYR A 1 77 ? 1.561 -2.688 15.240 1.00 78.12 77 TYR A N 1
ATOM 654 C CA . TYR A 1 77 ? 2.838 -2.024 14.987 1.00 78.12 77 TYR A CA 1
ATOM 655 C C . TYR A 1 77 ? 3.900 -3.009 14.499 1.00 78.12 77 TYR A C 1
ATOM 657 O O . TYR A 1 77 ? 4.445 -2.811 13.429 1.00 78.12 77 TYR A O 1
ATOM 665 N N . THR A 1 78 ? 4.150 -4.127 15.177 1.00 80.50 78 THR A N 1
ATOM 666 C CA . THR A 1 78 ? 5.200 -5.067 14.750 1.00 80.50 78 THR A CA 1
ATOM 667 C C . THR A 1 78 ? 4.913 -5.704 13.385 1.00 80.50 78 THR A C 1
ATOM 669 O O . THR A 1 78 ? 5.836 -5.896 12.586 1.00 80.50 78 THR A O 1
ATOM 672 N N . ALA A 1 79 ? 3.648 -6.009 13.078 1.00 75.50 79 ALA A N 1
ATOM 673 C CA . ALA A 1 79 ? 3.276 -6.556 11.775 1.00 75.50 79 ALA A CA 1
ATOM 674 C C . ALA A 1 79 ? 3.523 -5.558 10.630 1.00 75.50 79 ALA A C 1
ATOM 676 O O . ALA A 1 79 ? 3.897 -5.984 9.538 1.00 75.50 79 ALA A O 1
ATOM 677 N N . PHE A 1 80 ? 3.374 -4.255 10.886 1.00 74.88 80 PHE A N 1
ATOM 678 C CA . PHE A 1 80 ? 3.284 -3.232 9.836 1.00 74.88 80 PHE A CA 1
ATOM 679 C C . PHE A 1 80 ? 4.335 -2.117 9.917 1.00 74.88 80 PHE A C 1
ATOM 681 O O . PHE A 1 80 ? 4.383 -1.259 9.045 1.00 74.88 80 PHE A O 1
ATOM 688 N N . GLU A 1 81 ? 5.197 -2.127 10.929 1.00 78.38 81 GLU A N 1
ATOM 689 C CA . GLU A 1 81 ? 6.310 -1.191 11.068 1.00 78.38 81 GLU A CA 1
ATOM 690 C C . GLU A 1 81 ? 7.326 -1.426 9.953 1.00 78.38 81 GLU A C 1
ATOM 692 O O . GLU A 1 81 ? 7.761 -2.561 9.721 1.00 78.38 81 GLU A O 1
ATOM 697 N N . GLU A 1 82 ? 7.719 -0.353 9.277 1.00 73.69 82 GLU A N 1
ATOM 698 C CA . GLU A 1 82 ? 8.826 -0.375 8.335 1.00 73.69 82 GLU A CA 1
ATOM 699 C C . GLU A 1 82 ? 10.128 -0.117 9.088 1.00 73.69 82 GLU A C 1
ATOM 701 O O . GLU A 1 82 ? 10.313 0.935 9.696 1.00 73.69 82 GLU A O 1
ATOM 706 N N . LEU A 1 83 ? 11.036 -1.090 9.043 1.00 79.50 83 LEU A N 1
ATOM 707 C CA . LEU A 1 83 ? 12.371 -0.974 9.622 1.00 79.50 83 LEU A CA 1
ATOM 708 C C . LEU A 1 83 ? 13.421 -1.055 8.507 1.00 79.50 83 LEU A C 1
ATOM 710 O O . LEU A 1 83 ? 13.201 -1.775 7.524 1.00 79.50 83 LEU A O 1
ATOM 714 N N . PRO A 1 84 ? 14.572 -0.372 8.643 1.00 76.94 84 PRO A N 1
ATOM 715 C CA . PRO A 1 84 ? 15.691 -0.542 7.723 1.00 76.94 84 PRO A CA 1
ATOM 716 C C . PRO A 1 84 ? 16.059 -2.024 7.583 1.00 76.94 84 PRO A C 1
ATOM 718 O O . PRO A 1 84 ? 16.168 -2.746 8.573 1.00 76.94 84 PRO A O 1
ATOM 721 N N . GLY A 1 85 ? 16.188 -2.502 6.346 1.00 76.00 85 GLY A N 1
ATOM 722 C CA . GLY A 1 85 ? 16.481 -3.910 6.052 1.00 76.00 85 GLY A CA 1
ATOM 723 C C . GLY A 1 85 ? 15.320 -4.895 6.260 1.00 76.00 85 GLY A C 1
ATOM 724 O O . GLY A 1 85 ? 15.447 -6.057 5.875 1.00 76.00 85 GLY A O 1
ATOM 725 N N . LYS A 1 86 ? 14.168 -4.472 6.802 1.00 81.31 86 LYS A N 1
ATOM 726 C CA . LYS A 1 86 ? 12.977 -5.330 6.885 1.00 81.31 86 LYS A CA 1
ATOM 727 C C . LYS A 1 86 ? 12.332 -5.457 5.509 1.00 81.31 86 LYS A C 1
ATOM 729 O O . LYS A 1 86 ? 11.974 -4.467 4.870 1.00 81.31 86 LYS A O 1
ATOM 734 N N . VAL A 1 87 ? 12.134 -6.698 5.074 1.00 79.12 87 VAL A N 1
ATOM 735 C CA . VAL A 1 87 ? 11.354 -7.004 3.873 1.00 79.12 87 VAL A CA 1
ATOM 736 C C . VAL A 1 87 ? 9.871 -6.938 4.233 1.00 79.12 87 VAL A C 1
ATOM 738 O O . VAL A 1 87 ? 9.357 -7.809 4.938 1.00 79.12 87 VAL A O 1
ATOM 741 N N . SER A 1 88 ? 9.182 -5.893 3.773 1.00 74.25 88 SER A N 1
ATOM 742 C CA . SER A 1 88 ? 7.740 -5.742 3.980 1.00 74.25 88 SER A CA 1
ATOM 743 C C . SER A 1 88 ? 6.983 -6.830 3.220 1.00 74.25 88 SER A C 1
ATOM 745 O O . SER A 1 88 ? 7.021 -6.900 1.990 1.00 74.25 88 SER A O 1
ATOM 747 N N . LEU A 1 89 ? 6.279 -7.688 3.957 1.00 74.06 89 LEU A N 1
ATOM 748 C CA . LEU A 1 89 ? 5.421 -8.713 3.375 1.00 74.06 89 LEU A CA 1
ATOM 749 C C . LEU A 1 89 ? 4.073 -8.095 3.008 1.00 74.06 89 LEU A C 1
ATOM 751 O O . LEU A 1 89 ? 3.265 -7.761 3.874 1.00 74.06 89 LEU A O 1
ATOM 755 N N . LEU A 1 90 ? 3.810 -7.982 1.709 1.00 76.06 90 LEU A N 1
ATOM 756 C CA . LEU A 1 90 ? 2.476 -7.650 1.229 1.00 76.06 90 LEU A CA 1
ATOM 757 C C . LEU A 1 90 ? 1.582 -8.884 1.335 1.00 76.06 90 LEU A C 1
ATOM 759 O O . LEU A 1 90 ? 1.955 -9.986 0.933 1.00 76.06 90 LEU A O 1
ATOM 763 N N . ASN A 1 91 ? 0.393 -8.695 1.901 1.00 67.56 91 ASN A N 1
ATOM 764 C CA . ASN A 1 91 ? -0.534 -9.788 2.160 1.00 67.56 91 ASN A CA 1
ATOM 765 C C . ASN A 1 91 ? -0.989 -10.450 0.843 1.00 67.56 91 ASN A C 1
ATOM 767 O O . ASN A 1 91 ? -1.743 -9.862 0.065 1.00 67.56 91 ASN A O 1
ATOM 771 N N . THR A 1 92 ? -0.582 -11.702 0.630 1.00 62.78 92 THR A N 1
ATOM 772 C CA . THR A 1 92 ? -0.913 -12.515 -0.555 1.00 62.78 92 THR A CA 1
ATOM 773 C C . THR A 1 92 ? -2.402 -12.859 -0.673 1.00 62.78 92 THR A C 1
ATOM 775 O O . THR A 1 92 ? -2.847 -13.326 -1.719 1.00 62.78 92 THR A O 1
ATOM 778 N N . GLN A 1 93 ? -3.198 -12.600 0.372 1.00 70.31 93 GLN A N 1
ATOM 779 C CA . GLN A 1 93 ? -4.660 -12.720 0.341 1.00 70.31 93 GLN A CA 1
ATOM 780 C C . GLN A 1 93 ? -5.339 -11.540 -0.377 1.00 70.31 93 GLN A C 1
ATOM 782 O O . GLN A 1 93 ? -6.520 -11.632 -0.720 1.00 70.31 93 GLN A O 1
ATOM 787 N N . ILE A 1 94 ? -4.622 -10.430 -0.608 1.00 76.88 94 ILE A N 1
ATOM 788 C CA . ILE A 1 94 ? -5.133 -9.305 -1.403 1.00 76.88 94 ILE A CA 1
ATOM 789 C C . ILE A 1 94 ? -5.102 -9.699 -2.884 1.00 76.88 94 ILE A C 1
ATOM 791 O O . ILE A 1 94 ? -6.151 -9.785 -3.517 1.00 76.88 94 ILE A O 1
ATOM 795 N N . SER A 1 95 ? -3.923 -10.017 -3.418 1.00 83.56 95 SER A N 1
ATOM 796 C CA . SER A 1 95 ? -3.742 -10.518 -4.784 1.00 83.56 95 SER A CA 1
ATOM 797 C C . SER A 1 95 ? -2.718 -11.647 -4.790 1.00 83.56 95 SER A C 1
ATOM 799 O O . SER A 1 95 ? -1.690 -11.563 -4.116 1.00 83.56 95 SER A O 1
ATOM 801 N N . HIS A 1 96 ? -2.995 -12.694 -5.567 1.00 81.25 96 HIS A N 1
ATOM 802 C CA . HIS A 1 96 ? -2.148 -13.885 -5.634 1.00 81.25 96 HIS A CA 1
ATOM 803 C C . HIS A 1 96 ? -0.924 -13.705 -6.541 1.00 81.25 96 HIS A C 1
ATOM 805 O O . HIS A 1 96 ? 0.041 -14.450 -6.407 1.00 81.25 96 HIS A O 1
ATOM 811 N N . ASN A 1 97 ? -0.949 -12.737 -7.465 1.00 86.31 97 ASN A N 1
ATOM 812 C CA . ASN A 1 97 ? 0.130 -12.517 -8.426 1.00 86.31 97 ASN A CA 1
ATOM 813 C C . ASN A 1 97 ? 0.510 -11.033 -8.510 1.00 86.31 97 ASN A C 1
ATOM 815 O O . ASN A 1 97 ? -0.117 -10.246 -9.226 1.00 86.31 97 ASN A O 1
ATOM 819 N N . LEU A 1 98 ? 1.602 -10.693 -7.826 1.00 86.88 98 LEU A N 1
ATOM 820 C CA . LEU A 1 98 ? 2.193 -9.354 -7.823 1.00 86.88 98 LEU A CA 1
ATOM 821 C C . LEU A 1 98 ? 3.255 -9.155 -8.911 1.00 86.88 98 LEU A C 1
ATOM 823 O O . LEU A 1 98 ? 3.777 -8.050 -9.032 1.00 86.88 98 LEU A O 1
ATOM 827 N N . SER A 1 99 ? 3.587 -10.192 -9.685 1.00 87.31 99 SER A N 1
ATOM 828 C CA . SER A 1 99 ? 4.632 -10.124 -10.704 1.00 87.31 99 SER A CA 1
ATOM 829 C C . SER A 1 99 ? 4.276 -9.097 -11.769 1.00 87.31 99 SER A C 1
ATOM 831 O O . SER A 1 99 ? 3.175 -9.118 -12.331 1.00 87.31 99 SER A O 1
ATOM 833 N N . GLU A 1 100 ? 5.231 -8.225 -12.060 1.00 88.25 100 GLU A N 1
ATOM 834 C CA . GLU A 1 100 ? 5.159 -7.264 -13.151 1.00 88.25 100 GLU A CA 1
ATOM 835 C C . GLU A 1 100 ? 5.962 -7.791 -14.339 1.00 88.25 100 GLU A C 1
ATOM 837 O O . GLU A 1 100 ? 7.016 -8.398 -14.158 1.00 88.25 100 GLU A O 1
ATOM 842 N N . ALA A 1 101 ? 5.469 -7.565 -15.559 1.00 88.94 101 ALA A N 1
ATOM 843 C CA . ALA A 1 101 ? 6.171 -7.990 -16.774 1.00 88.94 101 ALA A CA 1
ATOM 844 C C . ALA A 1 101 ? 7.515 -7.264 -16.948 1.00 88.94 101 ALA A C 1
ATOM 846 O O . ALA A 1 101 ? 8.466 -7.818 -17.494 1.00 88.94 101 ALA A O 1
ATOM 847 N N . HIS A 1 102 ? 7.585 -6.024 -16.459 1.00 87.75 102 HIS A N 1
ATOM 848 C CA . HIS A 1 102 ? 8.774 -5.189 -16.492 1.00 87.75 102 HIS A CA 1
ATOM 849 C C . HIS A 1 102 ? 8.915 -4.463 -15.159 1.00 87.75 102 HIS A C 1
ATOM 851 O O . HIS A 1 102 ? 7.934 -3.945 -14.631 1.00 87.75 102 HIS A O 1
ATOM 857 N N . LEU A 1 103 ? 10.142 -4.393 -14.651 1.00 88.81 103 LEU A N 1
ATOM 858 C CA . LEU A 1 103 ? 10.535 -3.519 -13.554 1.00 88.81 103 LEU A CA 1
ATOM 859 C C . LEU A 1 103 ? 11.753 -2.733 -14.023 1.00 88.81 103 LEU A C 1
ATOM 861 O O . LEU A 1 103 ? 12.763 -3.322 -14.405 1.00 88.81 103 LEU A O 1
ATOM 865 N N . THR A 1 104 ? 11.637 -1.413 -14.015 1.00 89.00 104 THR A N 1
ATOM 866 C CA . THR A 1 104 ? 12.686 -0.509 -14.480 1.00 89.00 104 THR A CA 1
ATOM 867 C C . THR A 1 104 ? 13.071 0.421 -13.341 1.00 89.00 104 THR A C 1
ATOM 869 O O . THR A 1 104 ? 12.206 1.041 -12.721 1.00 89.00 104 THR A O 1
ATOM 872 N N . PHE A 1 105 ? 14.375 0.531 -13.102 1.00 89.88 105 PHE A N 1
ATOM 873 C CA . PHE A 1 105 ? 14.963 1.484 -12.170 1.00 89.88 105 PHE A CA 1
ATOM 874 C C . PHE A 1 105 ? 15.489 2.675 -12.963 1.00 89.88 105 PHE A C 1
ATOM 876 O O . PHE A 1 105 ? 16.276 2.502 -13.894 1.00 89.88 105 PHE A O 1
ATOM 883 N N . VAL A 1 106 ? 15.034 3.872 -12.611 1.00 88.81 106 VAL A N 1
ATOM 884 C CA . VAL A 1 106 ? 15.443 5.115 -13.264 1.00 88.81 106 VAL A CA 1
ATOM 885 C C . VAL A 1 106 ? 16.063 6.030 -12.228 1.00 88.81 106 VAL A C 1
ATOM 887 O O . VAL A 1 106 ? 15.409 6.393 -11.254 1.00 88.81 106 VAL A O 1
ATOM 890 N N . GLU A 1 107 ? 17.302 6.435 -12.470 1.00 91.25 107 GLU A N 1
ATOM 891 C CA . GLU A 1 107 ? 17.907 7.540 -11.742 1.00 91.25 107 GLU A CA 1
ATOM 892 C C . GLU A 1 107 ? 17.504 8.865 -12.396 1.00 91.25 107 GLU A C 1
ATOM 894 O O . GLU A 1 107 ? 17.673 9.065 -13.600 1.00 91.25 107 GLU A O 1
ATOM 899 N N . VAL A 1 108 ? 16.961 9.776 -11.597 1.00 89.81 108 VAL A N 1
ATOM 900 C CA . VAL A 1 108 ? 16.603 11.132 -12.007 1.00 89.81 108 VAL A CA 1
ATOM 901 C C . VAL A 1 108 ? 17.552 12.106 -11.324 1.00 89.81 108 VAL A C 1
ATOM 903 O O . VAL A 1 108 ? 17.765 12.023 -10.117 1.00 89.81 108 VAL A O 1
ATOM 906 N N . ARG A 1 109 ? 18.115 13.038 -12.100 1.00 91.38 109 ARG A N 1
ATOM 907 C CA . ARG A 1 109 ? 18.964 14.130 -11.608 1.00 91.38 109 ARG A CA 1
ATOM 908 C C . ARG A 1 109 ? 18.655 15.425 -12.354 1.00 91.38 109 ARG A C 1
ATOM 910 O O . ARG A 1 109 ? 18.492 15.399 -13.575 1.00 91.38 109 ARG A O 1
ATOM 917 N N . GLY A 1 110 ? 18.592 16.550 -11.645 1.00 87.31 110 GLY A N 1
ATOM 918 C CA . GLY A 1 110 ? 18.386 17.881 -12.222 1.00 87.31 110 GLY A CA 1
ATOM 919 C C . GLY A 1 110 ? 17.054 18.057 -12.964 1.00 87.31 110 GLY A C 1
ATOM 920 O O . GLY A 1 110 ? 16.967 18.868 -13.889 1.00 87.31 110 GLY A O 1
ATOM 921 N N . ASN A 1 111 ? 16.017 17.290 -12.612 1.00 86.62 111 ASN A N 1
ATOM 922 C CA . ASN A 1 111 ? 14.715 17.365 -13.279 1.00 86.62 111 ASN A CA 1
ATOM 923 C C . ASN A 1 111 ? 13.801 18.421 -12.627 1.00 86.62 111 ASN A C 1
ATOM 925 O O . ASN A 1 111 ? 13.749 18.557 -11.412 1.00 86.62 111 ASN A O 1
ATOM 929 N N . LYS A 1 112 ? 13.026 19.164 -13.431 1.00 84.69 112 LYS A N 1
ATOM 930 C CA . LYS A 1 112 ? 12.116 20.214 -12.923 1.00 84.69 112 LYS A CA 1
ATOM 931 C C . LYS A 1 112 ? 10.838 19.674 -12.269 1.00 84.69 112 LYS A C 1
ATOM 933 O O . LYS A 1 112 ? 10.208 20.377 -11.485 1.00 84.69 112 LYS A O 1
ATOM 938 N N . HIS A 1 113 ? 10.414 18.467 -12.635 1.00 83.19 113 HIS A N 1
ATOM 939 C CA . HIS A 1 113 ? 9.127 17.881 -12.242 1.00 83.19 113 HIS A CA 1
ATOM 940 C C . HIS A 1 113 ? 9.261 16.717 -11.258 1.00 83.19 113 HIS A C 1
ATOM 942 O O . HIS A 1 113 ? 8.292 16.377 -10.572 1.00 83.1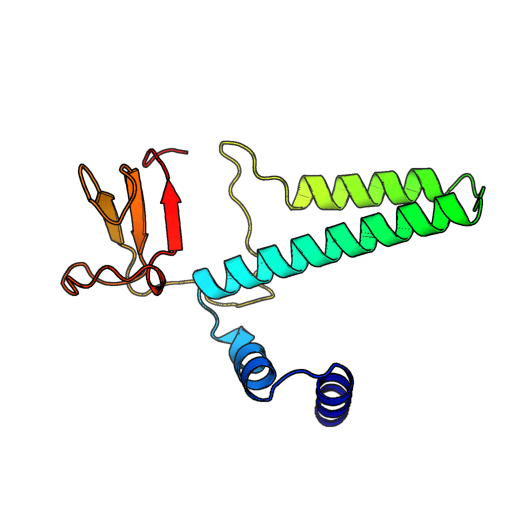9 113 HIS A O 1
ATOM 948 N N . PHE A 1 114 ? 10.446 16.116 -11.191 1.00 84.00 114 PHE A N 1
ATOM 949 C CA . PHE A 1 114 ? 10.765 14.970 -10.354 1.00 84.00 114 PHE A CA 1
ATOM 950 C C . PHE A 1 114 ? 11.940 15.313 -9.449 1.00 84.00 114 PHE A C 1
ATOM 952 O O . PHE A 1 114 ? 12.874 15.985 -9.873 1.00 84.00 114 PHE A O 1
ATOM 959 N N . LYS A 1 115 ? 11.875 14.849 -8.200 1.00 89.50 115 LYS A N 1
ATOM 960 C CA . LYS A 1 115 ? 12.988 14.969 -7.259 1.00 89.50 115 LYS A CA 1
ATOM 961 C C . LYS A 1 115 ? 14.150 14.102 -7.719 1.00 89.50 115 LYS A C 1
ATOM 963 O O . LYS A 1 115 ? 13.911 13.030 -8.280 1.00 89.50 115 LYS A O 1
ATOM 968 N N . ASP A 1 116 ? 15.360 14.550 -7.427 1.00 91.88 116 ASP A N 1
ATOM 969 C CA . ASP A 1 116 ? 16.562 13.760 -7.650 1.00 91.88 116 ASP A CA 1
ATOM 970 C C . ASP A 1 116 ? 16.522 12.492 -6.791 1.00 91.88 116 ASP A C 1
ATOM 972 O O . ASP A 1 116 ? 16.109 12.535 -5.633 1.00 91.88 116 ASP A O 1
ATOM 976 N N . GLY A 1 117 ? 16.902 11.361 -7.378 1.00 92.12 117 GLY A N 1
ATOM 977 C CA . GLY A 1 117 ? 16.839 10.055 -6.730 1.00 92.12 117 GLY A CA 1
ATOM 978 C C . GLY A 1 117 ? 16.450 8.937 -7.691 1.00 92.12 117 GLY A C 1
ATOM 979 O O . GLY A 1 117 ? 16.454 9.093 -8.912 1.00 92.12 117 GLY A O 1
ATOM 980 N N . TRP A 1 118 ? 16.100 7.792 -7.123 1.00 91.94 118 TRP A N 1
ATOM 981 C CA . TRP A 1 118 ? 15.746 6.571 -7.830 1.00 91.94 118 TRP A CA 1
ATOM 982 C C . TRP A 1 118 ? 14.238 6.355 -7.859 1.00 91.94 118 TRP A C 1
ATOM 984 O O . TRP A 1 118 ? 13.546 6.499 -6.852 1.00 91.94 118 TRP A O 1
ATOM 994 N N . TYR A 1 119 ? 13.736 5.957 -9.023 1.00 89.94 119 TYR A N 1
ATOM 995 C CA . TYR A 1 119 ? 12.334 5.639 -9.257 1.00 89.94 119 TYR A CA 1
ATOM 996 C C . TYR A 1 119 ? 12.202 4.211 -9.773 1.00 89.94 119 TYR A C 1
ATOM 998 O O . TYR A 1 119 ? 12.882 3.819 -10.722 1.00 89.94 119 TYR A O 1
ATOM 1006 N N . LEU A 1 120 ? 11.278 3.457 -9.183 1.00 89.00 120 LEU A N 1
ATOM 1007 C CA . LEU A 1 120 ? 10.863 2.143 -9.661 1.00 89.00 120 LEU A CA 1
ATOM 1008 C C . LEU A 1 120 ? 9.558 2.275 -10.449 1.00 89.00 120 LEU A C 1
ATOM 1010 O O . LEU A 1 120 ? 8.560 2.777 -9.924 1.00 89.00 120 LEU A O 1
ATOM 1014 N N . ILE A 1 121 ? 9.548 1.795 -11.692 1.00 89.06 121 ILE A N 1
ATOM 1015 C CA . ILE A 1 121 ? 8.373 1.810 -12.578 1.00 89.06 121 ILE A CA 1
ATOM 1016 C C . ILE A 1 121 ? 8.100 0.408 -13.145 1.00 89.06 121 ILE A C 1
ATOM 1018 O O . ILE A 1 121 ? 9.030 -0.360 -13.388 1.00 89.06 121 ILE A O 1
ATOM 1022 N N . ASN A 1 122 ? 6.831 0.069 -13.395 1.00 86.75 122 ASN A N 1
ATOM 1023 C CA . ASN A 1 122 ? 6.413 -1.251 -13.905 1.00 86.75 122 ASN A CA 1
ATOM 1024 C C . ASN A 1 122 ? 6.246 -1.297 -15.436 1.00 86.75 122 ASN A C 1
ATOM 1026 O O . ASN A 1 122 ? 5.304 -1.896 -15.960 1.00 86.75 122 ASN A O 1
ATOM 1030 N N . GLN A 1 123 ? 7.112 -0.599 -16.171 1.00 82.19 123 GLN A N 1
ATOM 1031 C CA . GLN A 1 123 ? 7.018 -0.449 -17.626 1.00 82.19 123 GLN A CA 1
ATOM 1032 C C . GLN A 1 123 ? 8.403 -0.493 -18.283 1.00 82.19 123 GLN A C 1
ATOM 1034 O O . GLN A 1 123 ? 9.398 -0.166 -17.629 1.00 82.19 123 GLN A O 1
ATOM 1039 N N . PRO A 1 124 ? 8.486 -0.872 -19.571 1.00 79.19 124 PRO A N 1
ATOM 1040 C CA . PRO A 1 124 ? 9.742 -0.873 -20.307 1.00 79.19 124 PRO A CA 1
ATOM 1041 C C . PRO A 1 124 ? 10.228 0.557 -20.602 1.00 79.19 124 PRO A C 1
ATOM 1043 O O . PRO A 1 124 ? 9.435 1.473 -20.825 1.00 79.19 124 PRO A O 1
ATOM 1046 N N . ILE A 1 125 ? 11.552 0.724 -20.672 1.00 68.06 125 ILE A N 1
ATOM 1047 C CA . ILE A 1 125 ? 12.251 2.015 -20.845 1.00 68.06 125 ILE A CA 1
ATOM 1048 C C . ILE A 1 125 ? 11.853 2.739 -22.146 1.00 68.06 125 ILE A C 1
ATOM 1050 O O . ILE A 1 125 ? 11.934 3.959 -22.236 1.00 68.06 125 ILE A O 1
ATOM 1054 N N . HIS A 1 126 ? 11.399 2.006 -23.167 1.00 65.75 126 HIS A N 1
ATOM 1055 C CA . HIS A 1 126 ? 11.119 2.566 -24.496 1.00 65.75 126 HIS A CA 1
ATOM 1056 C C . HIS A 1 126 ? 9.867 3.463 -24.526 1.00 65.75 126 HIS A C 1
ATOM 1058 O O . HIS A 1 126 ? 9.656 4.203 -25.484 1.00 65.75 126 HIS A O 1
ATOM 1064 N N . HIS A 1 127 ? 9.062 3.463 -23.459 1.00 59.91 127 HIS A N 1
ATOM 1065 C CA . HIS A 1 127 ? 8.013 4.455 -23.253 1.00 59.91 127 HIS A CA 1
ATOM 1066 C C . HIS A 1 127 ? 8.581 5.673 -22.503 1.00 59.91 127 HIS A C 1
ATOM 1068 O O . HIS A 1 127 ? 8.515 5.749 -21.281 1.00 59.91 127 HIS A O 1
ATOM 1074 N N . ILE A 1 128 ? 9.068 6.670 -23.247 1.00 53.06 128 ILE A N 1
ATOM 1075 C CA . ILE A 1 128 ? 9.688 7.926 -22.752 1.00 53.06 128 ILE A CA 1
ATOM 1076 C C . ILE A 1 128 ? 8.717 8.824 -21.931 1.00 53.06 128 ILE A C 1
ATOM 1078 O O . ILE A 1 128 ? 9.068 9.899 -21.453 1.00 53.06 128 ILE A O 1
ATOM 1082 N N . MET A 1 129 ? 7.476 8.392 -21.700 1.00 58.19 129 MET A N 1
ATOM 1083 C CA . MET A 1 129 ? 6.477 9.158 -20.949 1.00 58.19 129 MET A CA 1
ATOM 1084 C C . MET A 1 129 ? 6.525 8.816 -19.451 1.00 58.19 129 MET A C 1
ATOM 1086 O O . MET A 1 129 ? 5.873 7.872 -18.993 1.00 58.19 129 MET A O 1
ATOM 1090 N N . PHE A 1 130 ? 7.259 9.621 -18.679 1.00 60.84 130 PHE A N 1
ATOM 1091 C CA . PHE A 1 130 ? 7.201 9.633 -17.214 1.00 60.84 130 PHE A CA 1
ATOM 1092 C C . PHE A 1 130 ? 5.881 10.259 -16.740 1.00 60.84 130 PHE A C 1
ATOM 1094 O O . PHE A 1 130 ? 5.761 11.474 -16.619 1.00 60.84 130 PHE A O 1
ATOM 1101 N N . SER A 1 131 ? 4.876 9.430 -16.452 1.00 66.00 131 SER A N 1
ATOM 1102 C CA . SER A 1 131 ? 3.703 9.854 -15.674 1.00 66.00 131 SER A CA 1
ATOM 1103 C C . SER A 1 131 ? 3.894 9.458 -14.211 1.00 66.00 131 SER A C 1
ATOM 1105 O O . SER A 1 131 ? 4.334 8.342 -13.928 1.00 66.00 131 SER A O 1
ATOM 1107 N N . LYS A 1 132 ? 3.508 10.335 -13.272 1.00 66.31 132 LYS A N 1
ATOM 1108 C CA . LYS A 1 132 ? 3.464 10.018 -11.829 1.00 66.31 132 LYS A CA 1
ATOM 1109 C C . LYS A 1 132 ? 2.625 8.772 -11.537 1.00 66.31 132 LYS A C 1
ATOM 1111 O O . LYS A 1 132 ? 2.900 8.042 -10.592 1.00 66.31 132 LYS A O 1
ATOM 1116 N N . GLU A 1 133 ? 1.646 8.476 -12.385 1.00 69.94 133 GLU A N 1
ATOM 1117 C CA . GLU A 1 133 ? 0.807 7.284 -12.265 1.00 69.94 133 GLU A CA 1
ATOM 1118 C C . GLU A 1 133 ? 1.568 5.975 -12.527 1.00 69.94 133 GLU A C 1
ATOM 1120 O O . GLU A 1 133 ? 1.093 4.913 -12.131 1.00 69.94 133 GLU A O 1
ATOM 1125 N N . ARG A 1 134 ? 2.758 6.033 -13.138 1.00 74.12 134 ARG A N 1
ATOM 1126 C CA . ARG A 1 134 ? 3.599 4.865 -13.460 1.00 74.12 134 ARG A CA 1
ATOM 1127 C C . ARG A 1 134 ? 4.640 4.551 -12.387 1.00 74.12 134 ARG A C 1
ATOM 1129 O O . ARG A 1 134 ? 5.247 3.485 -12.423 1.00 74.12 134 ARG A O 1
ATOM 1136 N N . VAL A 1 135 ? 4.855 5.475 -11.451 1.00 82.62 135 VAL A N 1
ATOM 1137 C CA . VAL A 1 135 ? 5.789 5.289 -10.339 1.00 82.62 135 VAL A CA 1
ATOM 1138 C C . VAL A 1 135 ? 5.174 4.327 -9.331 1.00 82.62 135 VAL A C 1
ATOM 1140 O O . VAL A 1 135 ? 4.044 4.528 -8.876 1.00 82.62 135 VAL A O 1
ATOM 1143 N N . ILE A 1 136 ? 5.930 3.277 -9.013 1.00 84.25 136 ILE A N 1
ATOM 1144 C CA . ILE A 1 136 ? 5.644 2.351 -7.917 1.00 84.25 136 ILE A CA 1
ATOM 1145 C C . ILE A 1 136 ? 6.284 2.869 -6.632 1.00 84.25 136 ILE A C 1
ATOM 1147 O O . ILE A 1 136 ? 5.659 2.821 -5.577 1.00 84.25 136 ILE A O 1
ATOM 1151 N N . GLU A 1 137 ? 7.537 3.319 -6.714 1.00 88.12 137 GLU A N 1
ATOM 1152 C CA . GLU A 1 137 ? 8.327 3.706 -5.546 1.00 88.12 137 GLU A CA 1
ATOM 1153 C C . GLU A 1 137 ? 9.383 4.752 -5.911 1.00 88.12 137 GLU A C 1
ATOM 1155 O O . GLU A 1 137 ? 9.864 4.790 -7.045 1.00 88.12 137 GLU A O 1
ATOM 1160 N N . TYR A 1 138 ? 9.715 5.595 -4.936 1.00 89.19 138 TYR A N 1
ATOM 1161 C CA . TYR A 1 138 ? 10.785 6.586 -4.992 1.00 89.19 138 TYR A CA 1
ATOM 1162 C C . TYR A 1 138 ? 11.698 6.397 -3.778 1.00 89.19 138 TYR A C 1
ATOM 1164 O O . TYR A 1 138 ? 11.198 6.176 -2.674 1.00 89.19 138 TYR A O 1
ATOM 1172 N N . GLY A 1 139 ? 13.005 6.546 -3.975 1.00 88.38 139 GLY A N 1
ATOM 1173 C CA . GLY A 1 139 ? 14.002 6.608 -2.908 1.00 88.38 139 GLY A CA 1
ATOM 1174 C C . GLY A 1 139 ? 15.136 7.562 -3.270 1.00 88.38 139 GLY A C 1
ATOM 1175 O O . GLY A 1 139 ? 15.454 7.732 -4.443 1.00 88.38 139 GLY A O 1
ATOM 1176 N N . GLU A 1 140 ? 15.757 8.199 -2.278 1.00 87.69 140 GLU A N 1
ATOM 1177 C CA . GLU A 1 140 ? 16.912 9.086 -2.510 1.00 87.69 140 GLU A CA 1
ATOM 1178 C C . GLU A 1 140 ? 18.144 8.295 -2.987 1.00 87.69 140 GLU A C 1
ATOM 1180 O O . GLU A 1 140 ? 18.916 8.766 -3.820 1.00 87.69 140 GLU A O 1
ATOM 1185 N N . SER A 1 141 ? 18.272 7.049 -2.532 1.00 83.69 141 SER A N 1
ATOM 1186 C CA . SER A 1 141 ? 19.288 6.082 -2.940 1.00 83.69 141 SER A CA 1
ATOM 1187 C C . SER A 1 141 ? 18.652 4.762 -3.377 1.00 83.69 141 SER A C 1
ATOM 1189 O O . SER A 1 141 ? 17.532 4.428 -2.993 1.00 83.69 141 SER A O 1
ATOM 1191 N N . LEU A 1 142 ? 19.381 3.990 -4.192 1.00 74.94 142 LEU A N 1
ATOM 1192 C CA . LEU A 1 142 ? 18.948 2.656 -4.627 1.00 74.94 142 LEU A CA 1
ATOM 1193 C C . LEU A 1 142 ? 18.940 1.643 -3.468 1.00 74.94 142 LEU A C 1
ATOM 1195 O O . LEU A 1 142 ? 18.138 0.713 -3.452 1.00 74.94 142 LEU A O 1
ATOM 1199 N N . ASN A 1 143 ? 19.823 1.846 -2.492 1.00 68.12 143 ASN A N 1
ATOM 1200 C CA . ASN A 1 143 ? 19.820 1.120 -1.231 1.00 68.12 143 ASN A CA 1
ATOM 1201 C C . ASN A 1 143 ? 18.987 1.932 -0.238 1.00 68.12 143 ASN A C 1
ATOM 1203 O O . ASN A 1 143 ? 19.241 3.129 -0.105 1.00 68.12 143 ASN A O 1
ATOM 1207 N N . LYS A 1 144 ? 18.001 1.306 0.413 1.00 53.47 144 LYS A N 1
ATOM 1208 C CA . LYS A 1 144 ? 17.332 1.900 1.581 1.00 53.47 144 LYS A CA 1
ATOM 1209 C C . LYS A 1 144 ? 18.351 2.337 2.629 1.00 53.47 144 LYS A C 1
ATOM 1211 O O . LYS A 1 144 ? 19.299 1.553 2.863 1.00 53.47 144 LYS A O 1
#

Secondary structure (DSSP, 8-state):
-HHHHHHHHHHTT--HHHHHHHHTGGG--HHHHHHHHHHHHHHHHHHHHHHHHHHHHTT---TTHHHHHHHHHHHHHHHH---TT------TTT-S----S--EEEEE-S-SSS-SEEEEESS-TT-----GGGEEEEESSS--

Sequence (144 aa):
RIRYMEILAQEWGWSAETVKHLNKRPFWKIKAVKENHDNIMKFLMLSYRNLVEFARKHHIHSSVVPQDINILSRKLYTAFEELPGKVSLLNTQISHNLSEAHLTFVEVRGNKHFKDGWYLINQPIHHIMFSKERVIEYGESLNK

Organism: NCBI:txid456482

Nearest PDB structures (foldseek):
  3sjr-assembly2_D  TM=5.597E-01  e=2.496E+00  Chromobacterium violaceum
  4zov-assembly1_A  TM=4.424E-01  e=8.154E+00  Saccharomyces cerevisiae
  6xbw-assembly1_H  TM=1.877E-01  e=8.154E+00  Bos taurus

Solvent-accessible surface area (backbone atoms only — not comparable to full-atom values): 8757 Å² total; per-residue (Å²): 112,69,72,57,53,54,51,51,39,53,76,72,66,55,51,72,65,56,54,56,54,58,72,41,34,67,72,31,39,55,57,60,49,51,56,49,48,54,50,51,49,53,49,53,53,47,53,50,50,52,53,52,54,50,40,60,74,66,64,59,80,53,87,58,54,67,53,52,53,51,51,51,48,50,53,52,45,69,75,67,60,88,49,91,91,57,83,82,82,76,66,57,86,60,27,80,54,56,82,64,98,29,78,36,81,43,82,41,71,93,49,95,91,50,73,61,23,29,34,35,27,68,46,64,81,89,59,84,73,88,49,81,88,50,53,67,46,77,36,78,46,93,66,130